Protein AF-A0A2X2VKD3-F1 (afdb_monomer)

Radius of gyration: 15.48 Å; Cα contacts (8 Å, |Δi|>4): 45; chains: 1; bounding box: 20×33×45 Å

Mean predicted aligned error: 10.91 Å

Nearest PDB structures (foldseek):
  2hsg-assembly1_A  TM=8.005E-01  e=1.287E-01  Priestia megaterium
  1uxd-assembly1_A  TM=7.292E-01  e=1.213E-01  Escherichia coli K-12
  5vap-assembly1_A  TM=3.418E-01  e=2.643E+00  Ebola virus
  5dvw-assembly2_C  TM=3.048E-01  e=1.965E+00  Ebola virus - Mayinga, Zaire, 1976

Secondary structure (DSSP, 8-state):
-----------HHHHHHHHTS-HHHHHHHHTTTTTTTT--HHHHHHHHHHHHHTT----TTTTSSSSSS-----

pLDDT: mean 72.56, std 18.33, range [37.97, 91.5]

Organism: Citrobacter koseri (NCBI:txid545)

Foldseek 3Di:
DDPPPPPCDPDLCNLCVVLVHDSVCLVCLLVVVNVVVVHDPVSSVVSVVVCVVSVNDPPVPPVPPPPPDPPDDD

Sequence (74 aa):
MTRVEKTKKTTIYDLAELTGVSASAVSAILNGNWKKRRISAKLAEKVTRIAEEQGYAVNRQASLLRSKNRMSSG

InterPro domains:
  IPR000843 LacI-type HTH domain [PF00356] (11-59)
  IPR000843 LacI-type HTH domain [PS50932] (10-67)
  IPR000843 LacI-type HTH domain [SM00354] (9-73)
  IPR000843 LacI-type HTH domain [cd01392] (13-67)
  IPR010982 Lambda repressor-like, DNA-binding domain superfamily [G3DSA:1.10.260.40] (1-69)
  IPR010982 Lambda repressor-like, DNA-binding domain superfamily [SSF47413] (11-67)

Structure (mmCIF, N/CA/C/O backbone):
data_AF-A0A2X2VKD3-F1
#
_entry.id   AF-A0A2X2VKD3-F1
#
loop_
_atom_site.group_PDB
_atom_site.id
_atom_site.type_symbol
_atom_site.label_atom_id
_atom_site.label_alt_id
_atom_site.label_comp_id
_atom_site.label_asym_id
_atom_site.label_entity_id
_atom_site.label_seq_id
_atom_site.pdbx_PDB_ins_code
_atom_site.Cartn_x
_atom_site.Cartn_y
_atom_site.Cartn_z
_atom_site.occupancy
_atom_site.B_iso_or_equiv
_atom_site.auth_seq_id
_atom_site.auth_comp_id
_atom_site.auth_asym_id
_atom_site.auth_atom_id
_atom_site.pdbx_PDB_model_num
ATOM 1 N N . MET A 1 1 ? -6.809 -1.801 31.993 1.00 39.69 1 MET A N 1
ATOM 2 C CA . MET A 1 1 ? -6.682 -2.301 30.605 1.00 39.69 1 MET A CA 1
ATOM 3 C C . MET A 1 1 ? -6.764 -1.110 29.656 1.00 39.69 1 MET A C 1
ATOM 5 O O . MET A 1 1 ? -7.854 -0.691 29.292 1.00 39.69 1 MET A O 1
ATOM 9 N N . THR A 1 2 ? -5.635 -0.475 29.345 1.00 37.97 2 THR A N 1
ATOM 10 C CA . THR A 1 2 ? -5.584 0.732 28.506 1.00 37.97 2 THR A CA 1
ATOM 11 C C . THR A 1 2 ? -5.739 0.349 27.036 1.00 37.97 2 THR A C 1
ATOM 13 O O . THR A 1 2 ? -4.832 -0.205 26.416 1.00 37.97 2 THR A O 1
ATOM 16 N N . ARG A 1 3 ? -6.916 0.628 26.468 1.00 47.88 3 ARG A N 1
ATOM 17 C CA . ARG A 1 3 ? -7.140 0.589 25.020 1.00 47.88 3 ARG A CA 1
ATOM 18 C C . ARG A 1 3 ? -6.288 1.706 24.425 1.00 47.88 3 ARG A C 1
ATOM 20 O O . ARG A 1 3 ? -6.647 2.873 24.505 1.00 47.88 3 ARG A O 1
ATOM 27 N N . VAL A 1 4 ? -5.121 1.350 23.893 1.00 51.28 4 VAL A N 1
ATOM 28 C CA . VAL A 1 4 ? -4.335 2.256 23.057 1.00 51.28 4 VAL A CA 1
ATOM 29 C C . VAL A 1 4 ? -5.234 2.621 21.886 1.00 51.28 4 VAL A C 1
ATOM 31 O O . VAL A 1 4 ? -5.480 1.789 21.008 1.00 51.28 4 VAL A O 1
ATOM 34 N N . GLU A 1 5 ? -5.764 3.841 21.913 1.00 48.62 5 GLU A N 1
ATOM 35 C CA . GLU A 1 5 ? -6.440 4.469 20.790 1.00 48.62 5 GLU A CA 1
ATOM 36 C C . GLU A 1 5 ? -5.427 4.567 19.656 1.00 48.62 5 GLU A C 1
ATOM 38 O O . GLU A 1 5 ? -4.624 5.495 19.530 1.00 48.62 5 GLU A O 1
ATOM 43 N N . LYS A 1 6 ? -5.392 3.495 18.868 1.00 47.09 6 LYS A N 1
ATOM 44 C CA . LYS A 1 6 ? -4.592 3.396 17.668 1.00 47.09 6 LYS A CA 1
ATOM 45 C C . LYS A 1 6 ? -5.238 4.394 16.722 1.00 47.09 6 LYS A C 1
ATOM 47 O O . LYS A 1 6 ? -6.236 4.086 16.084 1.00 47.09 6 LYS A O 1
ATOM 52 N N . THR A 1 7 ? -4.698 5.608 16.678 1.00 48.38 7 THR A N 1
ATOM 53 C CA . THR A 1 7 ? -4.837 6.494 15.523 1.00 48.38 7 THR A CA 1
ATOM 54 C C . THR A 1 7 ? -4.375 5.656 14.335 1.00 48.38 7 THR A C 1
ATOM 56 O O . THR A 1 7 ? -3.174 5.475 14.129 1.00 48.38 7 THR A O 1
ATOM 59 N N . LYS A 1 8 ? -5.323 4.967 13.682 1.00 52.75 8 LYS A N 1
ATOM 60 C CA . LYS A 1 8 ? -5.059 3.925 12.687 1.00 52.75 8 LYS A CA 1
ATOM 61 C C . LYS A 1 8 ? -4.530 4.614 11.444 1.00 52.75 8 LYS A C 1
ATOM 63 O O . LYS A 1 8 ? -5.244 4.877 10.491 1.00 52.75 8 LYS A O 1
ATOM 68 N N . LYS A 1 9 ? -3.254 4.965 11.490 1.00 58.53 9 LYS A N 1
ATOM 69 C CA . LYS A 1 9 ? -2.484 5.245 10.299 1.00 58.53 9 LYS A CA 1
ATOM 70 C C . LYS A 1 9 ? -2.489 3.954 9.512 1.00 58.53 9 LYS A C 1
ATOM 72 O O . LYS A 1 9 ? -1.958 2.963 10.013 1.00 58.53 9 LYS A O 1
ATOM 77 N N . THR A 1 10 ? -3.089 3.965 8.333 1.00 63.00 10 THR A N 1
ATOM 78 C CA . THR A 1 10 ? -2.939 2.883 7.367 1.00 63.00 10 THR A CA 1
ATOM 79 C C . THR A 1 10 ? -1.44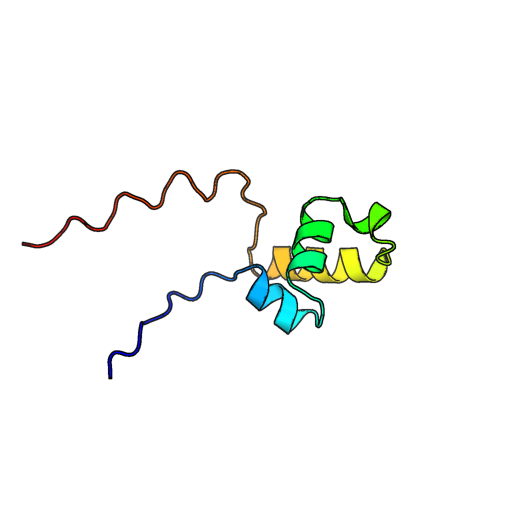6 2.593 7.247 1.00 63.00 10 THR A C 1
ATOM 81 O O . THR A 1 10 ? -0.646 3.468 6.907 1.00 63.00 10 THR A O 1
ATOM 84 N N . THR A 1 11 ? -1.041 1.398 7.667 1.00 78.19 11 THR A N 1
ATOM 85 C CA . THR A 1 11 ? 0.352 0.948 7.584 1.00 78.19 11 THR A CA 1
ATOM 86 C C . THR A 1 11 ? 0.478 -0.059 6.450 1.00 78.19 11 THR A C 1
ATOM 88 O O . THR A 1 11 ? -0.520 -0.588 5.971 1.00 78.19 11 THR A O 1
ATOM 91 N N . ILE A 1 12 ? 1.708 -0.396 6.056 1.00 80.75 12 ILE A N 1
ATOM 92 C CA . ILE A 1 12 ? 1.948 -1.485 5.093 1.00 80.75 12 ILE A CA 1
ATOM 93 C C . ILE A 1 12 ? 1.311 -2.818 5.511 1.00 80.75 12 ILE A C 1
ATOM 95 O O . ILE A 1 12 ? 1.034 -3.642 4.649 1.00 80.75 12 ILE A O 1
ATOM 99 N N . TYR A 1 13 ? 1.106 -3.036 6.816 1.00 82.56 13 TYR A N 1
ATOM 100 C CA . TYR A 1 13 ? 0.469 -4.23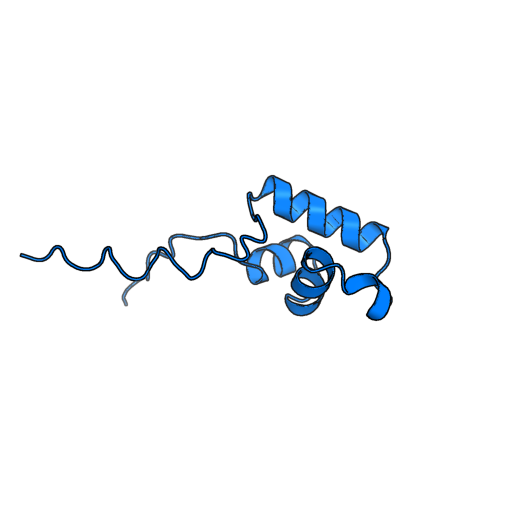9 7.348 1.00 82.56 13 TYR A CA 1
ATOM 101 C C . TYR A 1 13 ? -1.033 -4.243 7.067 1.00 82.56 13 TYR A C 1
ATOM 103 O O . TYR A 1 13 ? -1.567 -5.260 6.655 1.00 82.56 13 TYR A O 1
ATOM 111 N N . ASP A 1 14 ? -1.678 -3.085 7.190 1.00 83.56 14 ASP A N 1
ATOM 112 C CA . ASP A 1 14 ? -3.099 -2.919 6.883 1.00 83.56 14 ASP A CA 1
ATOM 113 C C . ASP A 1 14 ? -3.359 -3.156 5.384 1.00 83.56 14 ASP A C 1
ATOM 115 O O . ASP A 1 14 ? -4.191 -3.973 5.003 1.00 83.56 14 ASP A O 1
ATOM 119 N N . LEU A 1 15 ? -2.519 -2.572 4.520 1.00 85.56 15 LEU A N 1
ATOM 120 C CA . LEU A 1 15 ? -2.548 -2.843 3.078 1.00 85.56 15 LEU A CA 1
ATOM 121 C C . LEU A 1 15 ? -2.308 -4.319 2.746 1.00 85.56 15 LEU A C 1
ATOM 123 O O . LEU A 1 15 ? -2.905 -4.847 1.811 1.00 85.56 15 LEU A O 1
ATOM 127 N N . ALA A 1 16 ? -1.422 -4.985 3.486 1.00 88.44 16 ALA A N 1
ATOM 128 C CA . ALA A 1 16 ? -1.137 -6.405 3.326 1.00 88.44 16 ALA A CA 1
ATOM 129 C C . ALA A 1 16 ? -2.365 -7.268 3.643 1.00 88.44 16 ALA A C 1
ATOM 131 O O . ALA A 1 16 ? -2.738 -8.120 2.834 1.00 88.44 16 ALA A O 1
ATOM 132 N N . GLU A 1 17 ? -3.045 -6.988 4.754 1.00 88.12 17 GLU A N 1
ATOM 133 C CA . GLU A 1 17 ? -4.292 -7.660 5.127 1.00 88.12 17 GLU A CA 1
ATOM 134 C C . GLU A 1 17 ? -5.408 -7.403 4.100 1.00 88.12 17 GLU A C 1
ATOM 136 O O . GLU A 1 17 ? -6.057 -8.349 3.654 1.00 88.12 17 GLU A O 1
ATOM 141 N N . LEU A 1 18 ? -5.572 -6.159 3.634 1.00 85.94 18 LEU A N 1
ATOM 142 C CA . LEU A 1 18 ? -6.583 -5.786 2.631 1.00 85.94 18 LEU A CA 1
ATOM 143 C C . LEU A 1 18 ? -6.351 -6.437 1.260 1.00 85.94 18 LEU A C 1
ATOM 145 O O . LEU A 1 18 ? -7.288 -6.793 0.543 1.00 85.94 18 LEU A O 1
ATOM 149 N N . THR A 1 19 ? -5.091 -6.564 0.855 1.00 85.94 19 THR A N 1
ATOM 150 C CA . THR A 1 19 ? -4.725 -7.090 -0.468 1.00 85.94 19 THR A CA 1
ATOM 151 C C . THR A 1 19 ? -4.545 -8.606 -0.475 1.00 85.94 19 THR A C 1
ATOM 153 O O . THR A 1 19 ? -4.578 -9.201 -1.558 1.00 85.94 19 THR A O 1
ATOM 156 N N . GLY A 1 20 ? -4.397 -9.220 0.704 1.00 87.12 20 GLY A N 1
ATOM 157 C CA . GLY A 1 2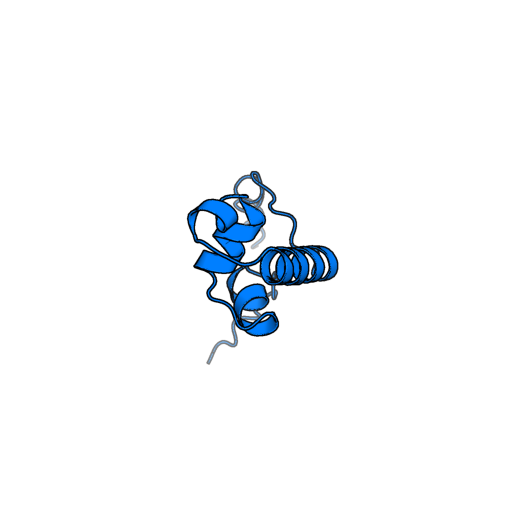0 ? -4.092 -10.639 0.882 1.00 87.12 20 GLY A CA 1
ATOM 158 C C . GLY A 1 20 ? -2.631 -10.985 0.581 1.00 87.12 20 GLY A C 1
ATOM 159 O O . GLY A 1 20 ? -2.329 -12.127 0.240 1.00 87.12 20 GLY A O 1
ATOM 160 N N . VAL A 1 21 ? -1.722 -10.008 0.647 1.00 87.94 21 VAL A N 1
ATOM 161 C CA . VAL A 1 21 ? -0.284 -10.215 0.410 1.00 87.94 21 VAL A CA 1
ATOM 162 C C . VAL A 1 21 ? 0.522 -9.901 1.660 1.00 87.94 21 VAL A C 1
ATOM 164 O O . VAL A 1 21 ? 0.055 -9.218 2.555 1.00 87.94 21 VAL A O 1
ATOM 167 N N . SER A 1 22 ? 1.769 -10.359 1.744 1.00 89.12 22 SER A N 1
ATOM 168 C CA . SER A 1 22 ? 2.620 -10.016 2.888 1.00 89.12 22 SER A CA 1
ATOM 169 C C . SER A 1 22 ? 3.059 -8.547 2.853 1.00 89.12 22 SER A C 1
ATOM 171 O O . SER A 1 22 ? 3.314 -7.993 1.782 1.00 89.12 22 SER A O 1
ATOM 173 N N . ALA A 1 23 ? 3.288 -7.937 4.020 1.00 86.56 23 ALA A N 1
ATOM 174 C CA . ALA A 1 23 ? 3.811 -6.568 4.132 1.00 86.56 23 ALA A CA 1
ATOM 175 C C . ALA A 1 23 ? 5.114 -6.353 3.335 1.00 86.56 23 ALA A C 1
ATOM 177 O O . ALA A 1 23 ? 5.333 -5.294 2.747 1.00 86.56 23 ALA A O 1
ATOM 178 N N . SER A 1 24 ? 5.964 -7.380 3.236 1.00 87.19 24 SER A N 1
ATOM 179 C CA . SER A 1 24 ? 7.171 -7.354 2.401 1.00 87.19 24 SER A CA 1
ATOM 180 C C . SER A 1 24 ? 6.868 -7.295 0.901 1.00 87.19 24 SER A C 1
ATOM 182 O O . SER A 1 24 ? 7.628 -6.678 0.157 1.00 87.19 24 SER A O 1
ATOM 184 N N . ALA A 1 25 ? 5.777 -7.918 0.446 1.00 88.50 25 ALA A N 1
ATOM 185 C CA . ALA A 1 25 ? 5.322 -7.836 -0.938 1.00 88.50 25 ALA A CA 1
ATOM 186 C C . ALA A 1 25 ? 4.748 -6.448 -1.231 1.00 88.50 25 ALA A C 1
ATOM 188 O O . ALA A 1 25 ? 5.152 -5.847 -2.221 1.00 88.50 25 ALA A O 1
ATOM 189 N N . VAL A 1 26 ? 3.919 -5.899 -0.333 1.00 89.31 26 VAL A N 1
ATOM 190 C CA . VAL A 1 26 ? 3.439 -4.507 -0.423 1.00 89.31 26 VAL A CA 1
ATOM 191 C C . VAL A 1 26 ? 4.618 -3.541 -0.508 1.00 89.31 26 VAL A C 1
ATOM 193 O O . VAL A 1 26 ? 4.708 -2.753 -1.443 1.00 89.31 26 VAL A O 1
ATOM 196 N N . SER A 1 27 ? 5.591 -3.668 0.396 1.00 86.50 27 SER A N 1
ATOM 197 C CA . SER A 1 27 ? 6.810 -2.858 0.374 1.00 86.50 27 SER A CA 1
ATOM 198 C C . SER A 1 27 ? 7.600 -3.024 -0.927 1.00 86.50 27 SER A C 1
ATOM 200 O O . SER A 1 27 ? 8.048 -2.036 -1.499 1.00 86.50 27 SER A O 1
ATOM 202 N N . ALA A 1 28 ? 7.755 -4.245 -1.447 1.00 89.50 28 ALA A N 1
ATOM 203 C CA . ALA A 1 28 ? 8.446 -4.472 -2.716 1.00 89.50 28 ALA A CA 1
ATOM 204 C C . ALA A 1 28 ? 7.688 -3.876 -3.913 1.00 89.50 28 ALA A C 1
ATOM 206 O O . ALA A 1 28 ? 8.327 -3.359 -4.828 1.00 89.50 28 ALA A O 1
ATOM 207 N N . ILE A 1 29 ? 6.356 -3.930 -3.909 1.00 89.31 29 ILE A N 1
ATOM 208 C CA . ILE A 1 29 ? 5.491 -3.334 -4.933 1.00 89.31 29 ILE A CA 1
ATOM 209 C C . ILE A 1 29 ? 5.639 -1.822 -4.931 1.00 89.31 29 ILE A C 1
ATOM 211 O O . ILE A 1 29 ? 6.027 -1.241 -5.945 1.00 89.31 29 ILE A O 1
ATOM 215 N N . LEU A 1 30 ? 5.445 -1.211 -3.771 1.00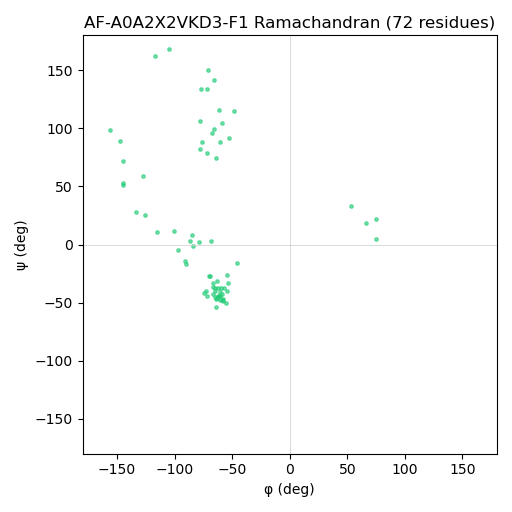 84.12 30 LEU A N 1
ATOM 216 C CA . LEU A 1 30 ? 5.497 0.232 -3.625 1.00 84.12 30 LEU A CA 1
ATOM 217 C C . LEU A 1 30 ? 6.920 0.801 -3.807 1.00 84.12 30 LEU A C 1
ATOM 219 O O . LEU A 1 30 ? 7.077 1.924 -4.270 1.00 84.12 30 LEU A O 1
ATOM 223 N N . ASN A 1 31 ? 7.969 0.015 -3.526 1.00 85.31 31 ASN A 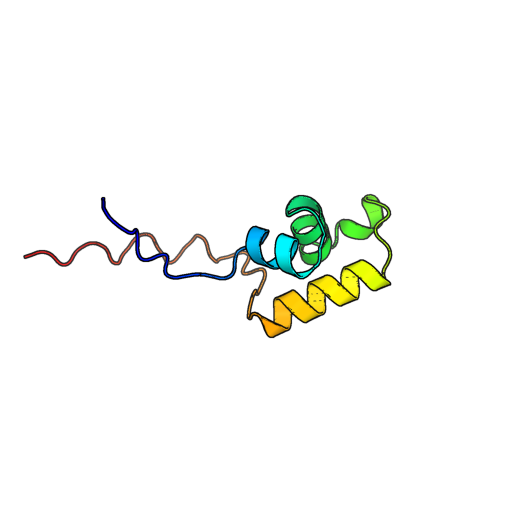N 1
ATOM 224 C CA . ASN A 1 31 ? 9.365 0.366 -3.834 1.00 85.31 31 ASN A CA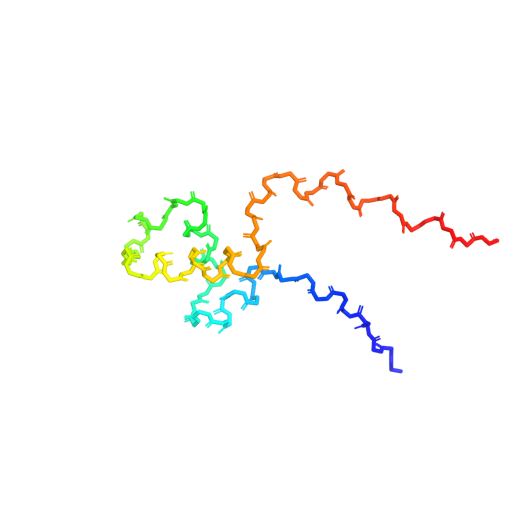 1
ATOM 225 C C . ASN A 1 31 ? 9.794 0.024 -5.277 1.00 85.31 31 ASN A C 1
ATOM 227 O O . ASN A 1 31 ? 10.957 0.227 -5.627 1.00 85.31 31 ASN A O 1
ATOM 231 N N . GLY A 1 32 ? 8.925 -0.557 -6.112 1.00 86.50 32 GLY A N 1
ATOM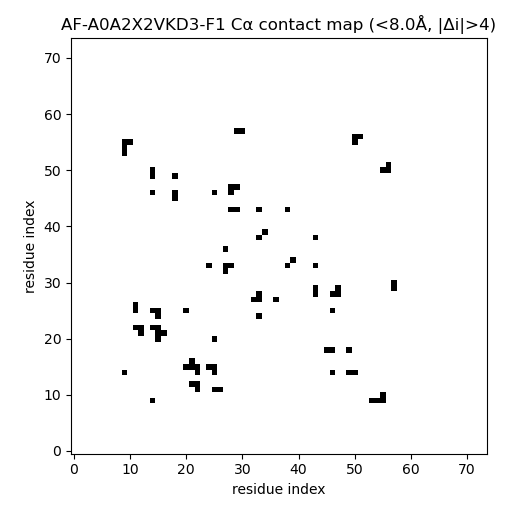 232 C CA . GLY A 1 32 ? 9.264 -0.941 -7.492 1.00 86.50 32 GLY A CA 1
ATOM 233 C C . GLY A 1 32 ? 10.146 -2.195 -7.633 1.00 86.50 32 GLY A C 1
ATOM 234 O O . GLY A 1 32 ? 10.521 -2.576 -8.741 1.00 86.50 32 GLY A O 1
ATOM 235 N N . ASN A 1 33 ? 10.456 -2.886 -6.534 1.00 87.56 33 ASN A N 1
ATOM 236 C CA . ASN A 1 33 ? 11.269 -4.109 -6.506 1.00 87.56 33 ASN A CA 1
ATOM 237 C C . ASN A 1 33 ? 10.451 -5.401 -6.745 1.00 87.56 33 ASN A C 1
ATOM 239 O O . ASN A 1 33 ? 10.966 -6.519 -6.701 1.00 87.56 33 ASN A O 1
ATOM 243 N N . TRP A 1 34 ? 9.154 -5.275 -7.007 1.00 89.88 34 TRP A N 1
ATOM 244 C CA . TRP A 1 34 ? 8.243 -6.398 -7.225 1.00 89.88 34 TRP A CA 1
ATOM 245 C C . TRP A 1 34 ? 8.583 -7.245 -8.456 1.00 89.88 34 TRP A C 1
ATOM 247 O O . TRP A 1 34 ? 8.418 -8.465 -8.415 1.00 89.88 34 TRP A O 1
ATOM 257 N N . LYS A 1 35 ? 9.156 -6.636 -9.505 1.00 87.19 35 LYS A N 1
ATOM 258 C CA . LYS A 1 35 ? 9.623 -7.354 -10.705 1.00 87.19 35 LYS A CA 1
ATOM 259 C C . LYS A 1 35 ? 10.703 -8.387 -10.372 1.00 87.19 35 LYS A C 1
ATOM 261 O O . LYS A 1 35 ? 10.648 -9.511 -10.860 1.00 87.19 35 LYS A O 1
ATOM 266 N N . LYS A 1 36 ? 11.645 -8.047 -9.480 1.00 88.00 36 LYS A N 1
ATOM 267 C CA . LYS A 1 36 ? 12.703 -8.978 -9.041 1.00 88.00 36 LYS A CA 1
ATOM 268 C C . LYS A 1 36 ? 12.152 -10.110 -8.174 1.00 88.00 36 LYS A C 1
ATOM 270 O O . LYS A 1 36 ? 12.708 -11.200 -8.164 1.00 88.00 36 LYS A O 1
ATOM 275 N N . ARG A 1 37 ? 11.035 -9.870 -7.480 1.00 83.50 37 ARG A N 1
ATOM 276 C CA . ARG A 1 37 ? 10.333 -10.871 -6.664 1.00 83.50 37 ARG A CA 1
ATOM 277 C C . ARG A 1 37 ? 9.354 -11.745 -7.454 1.00 83.50 37 ARG A C 1
ATOM 279 O O . ARG A 1 37 ? 8.605 -12.492 -6.836 1.00 83.50 37 ARG A O 1
ATOM 286 N N . ARG A 1 38 ? 9.343 -11.654 -8.793 1.00 87.00 38 ARG A N 1
ATOM 287 C CA . ARG A 1 38 ? 8.400 -12.371 -9.674 1.00 87.00 38 ARG A CA 1
ATOM 288 C C . ARG A 1 38 ? 6.930 -12.161 -9.294 1.00 87.00 38 ARG A C 1
ATOM 290 O O . ARG A 1 38 ? 6.095 -13.043 -9.465 1.00 87.00 38 ARG A O 1
ATOM 297 N N . ILE A 1 39 ? 6.611 -10.978 -8.781 1.00 88.12 39 ILE A N 1
ATOM 298 C CA . ILE A 1 39 ? 5.234 -10.592 -8.492 1.00 88.12 39 ILE A CA 1
ATOM 299 C C . ILE A 1 39 ? 4.559 -10.214 -9.812 1.00 88.12 39 ILE A C 1
ATOM 301 O O . ILE A 1 39 ? 5.128 -9.482 -10.621 1.00 88.12 39 ILE A O 1
ATOM 305 N N . SER A 1 40 ? 3.343 -10.714 -10.028 1.00 90.75 40 SER A N 1
ATOM 306 C CA . SER A 1 40 ? 2.571 -10.396 -11.228 1.00 90.75 40 SER A CA 1
ATOM 307 C C . SER A 1 40 ? 2.184 -8.917 -11.257 1.00 90.75 40 SER A C 1
ATOM 309 O O . SER A 1 40 ? 1.800 -8.354 -10.229 1.00 90.75 40 SER A O 1
ATOM 311 N N . ALA A 1 41 ? 2.229 -8.303 -12.443 1.00 90.44 41 ALA A N 1
ATOM 312 C CA . ALA A 1 41 ? 1.846 -6.904 -12.639 1.00 90.44 41 ALA A CA 1
ATOM 31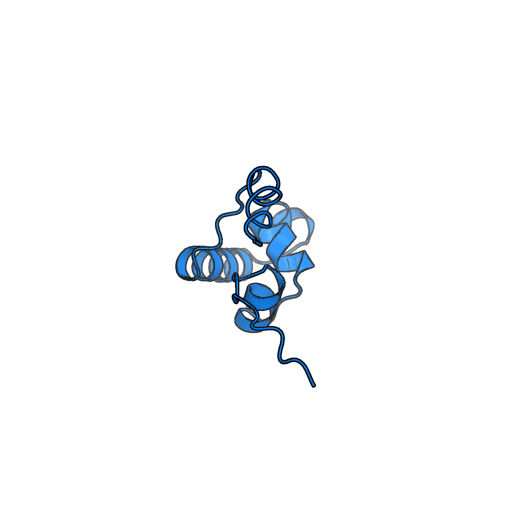3 C C . ALA A 1 41 ? 0.431 -6.626 -12.110 1.00 90.44 41 ALA A C 1
ATOM 315 O O . ALA A 1 41 ? 0.233 -5.663 -11.382 1.00 90.44 41 ALA A O 1
ATOM 316 N N . LYS A 1 42 ? -0.505 -7.560 -12.323 1.00 91.19 42 LYS A N 1
ATOM 317 C CA . LYS A 1 42 ? -1.880 -7.474 -11.812 1.00 91.19 42 LYS A CA 1
ATOM 318 C C . LYS A 1 42 ? -1.948 -7.316 -10.287 1.00 91.19 42 LYS A C 1
ATOM 320 O O . LYS A 1 42 ? -2.802 -6.599 -9.774 1.00 91.19 42 LYS A O 1
ATOM 325 N N . LEU A 1 43 ? -1.056 -7.989 -9.552 1.00 89.94 43 LEU A N 1
ATOM 326 C CA . LEU A 1 43 ? -0.984 -7.875 -8.094 1.00 89.94 43 LEU A CA 1
ATOM 327 C C . LEU A 1 43 ? -0.352 -6.549 -7.678 1.00 89.94 43 LEU A C 1
ATOM 329 O O . LEU A 1 43 ? -0.842 -5.904 -6.756 1.00 89.94 43 LEU A O 1
ATOM 333 N N . ALA A 1 44 ? 0.709 -6.143 -8.379 1.00 90.38 44 ALA A N 1
ATOM 334 C CA . ALA A 1 44 ? 1.354 -4.859 -8.159 1.00 90.38 44 ALA A CA 1
ATOM 335 C C . ALA A 1 44 ? 0.364 -3.702 -8.361 1.00 90.38 44 ALA A C 1
ATOM 337 O O . ALA A 1 44 ? 0.221 -2.867 -7.477 1.00 90.38 44 ALA A O 1
ATOM 338 N N . GLU A 1 45 ? -0.395 -3.712 -9.455 1.00 91.50 45 GLU A N 1
ATOM 339 C CA . GLU A 1 45 ? -1.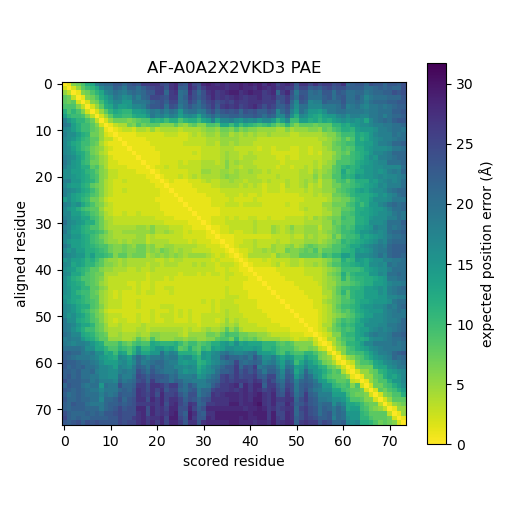433 -2.720 -9.740 1.00 91.50 45 GLU A CA 1
ATOM 340 C C . GLU A 1 45 ? -2.546 -2.719 -8.689 1.00 91.50 45 GLU A C 1
ATOM 342 O O . GLU A 1 45 ? -2.937 -1.650 -8.224 1.00 91.50 45 GLU A O 1
ATOM 347 N N . LYS A 1 46 ? -3.030 -3.897 -8.263 1.00 91.31 46 LYS A N 1
ATOM 348 C CA . LYS A 1 46 ? -4.045 -3.997 -7.201 1.00 91.31 46 LYS A CA 1
ATOM 349 C C . LYS A 1 46 ? -3.557 -3.350 -5.902 1.00 91.31 46 LYS A C 1
ATOM 351 O O . LYS A 1 46 ? -4.285 -2.573 -5.293 1.00 91.31 46 LYS A O 1
ATOM 356 N N . VAL A 1 47 ? -2.338 -3.678 -5.478 1.00 89.31 47 VAL A N 1
ATOM 357 C CA . VAL A 1 47 ? -1.749 -3.156 -4.238 1.00 89.31 47 VAL A CA 1
ATOM 358 C C . VAL A 1 47 ? -1.489 -1.656 -4.341 1.00 89.31 47 VAL A C 1
ATOM 360 O O . VAL A 1 47 ? -1.802 -0.939 -3.398 1.00 89.31 47 VAL A O 1
ATOM 363 N N . THR A 1 48 ? -0.965 -1.177 -5.472 1.00 88.00 48 THR A N 1
ATOM 364 C CA . THR A 1 48 ? -0.750 0.255 -5.714 1.00 88.00 48 THR A CA 1
ATOM 365 C C . THR A 1 48 ? -2.065 1.025 -5.653 1.00 88.00 48 THR A C 1
ATOM 367 O O . THR A 1 48 ? -2.152 1.983 -4.895 1.00 88.00 48 THR A O 1
ATOM 370 N N . ARG A 1 49 ? -3.119 0.548 -6.330 1.00 89.12 49 ARG A N 1
ATOM 371 C CA . ARG A 1 49 ? -4.448 1.178 -6.284 1.00 89.12 49 ARG A CA 1
ATOM 372 C C . ARG A 1 49 ? -5.013 1.263 -4.870 1.00 89.12 49 ARG A C 1
ATOM 374 O O . ARG A 1 49 ? -5.484 2.319 -4.471 1.00 89.12 49 ARG A O 1
ATOM 381 N N . ILE A 1 50 ? -4.950 0.169 -4.106 1.00 87.62 50 ILE A N 1
ATOM 382 C CA . ILE A 1 50 ? -5.431 0.159 -2.715 1.00 87.62 50 ILE A CA 1
ATOM 383 C C . ILE A 1 50 ? -4.574 1.089 -1.850 1.00 87.62 50 ILE A C 1
ATOM 385 O O . ILE A 1 50 ? -5.111 1.811 -1.019 1.00 87.62 50 ILE A O 1
ATOM 389 N N . ALA A 1 51 ? -3.255 1.125 -2.048 1.00 84.25 51 ALA A N 1
ATOM 390 C CA . ALA A 1 51 ? -2.388 2.055 -1.333 1.00 84.25 51 ALA A CA 1
ATOM 391 C C . ALA A 1 51 ? -2.757 3.519 -1.619 1.00 84.25 51 ALA A C 1
ATOM 393 O O . ALA A 1 51 ? -2.858 4.304 -0.680 1.00 84.25 51 ALA A O 1
ATOM 394 N N . GLU A 1 52 ? -3.014 3.874 -2.878 1.00 84.19 52 GLU A N 1
ATOM 395 C CA . GLU A 1 52 ? -3.477 5.210 -3.271 1.00 84.19 52 GLU A CA 1
ATOM 396 C C . GLU A 1 52 ? -4.849 5.546 -2.669 1.00 84.19 52 GLU A C 1
ATOM 398 O O . GLU A 1 52 ? -5.011 6.613 -2.079 1.00 84.19 52 GLU A O 1
ATOM 403 N N . GLU A 1 53 ? -5.808 4.620 -2.740 1.00 84.75 53 GLU A N 1
ATOM 404 C CA . GLU A 1 53 ? -7.159 4.783 -2.184 1.00 84.75 53 GLU A CA 1
ATOM 405 C C . GLU A 1 53 ? -7.149 4.960 -0.660 1.00 84.75 53 GLU A C 1
ATOM 407 O O . GLU A 1 53 ? -7.884 5.779 -0.113 1.00 84.75 53 GLU A O 1
ATOM 412 N N . GLN A 1 54 ? -6.263 4.247 0.035 1.00 77.62 54 GLN A N 1
ATOM 413 C CA . GLN A 1 54 ? -6.067 4.394 1.477 1.00 77.62 54 GLN A CA 1
ATOM 414 C C . GLN A 1 54 ? -5.211 5.618 1.854 1.00 77.62 54 GLN A C 1
ATOM 416 O O . GLN A 1 54 ? -4.901 5.815 3.033 1.00 77.62 54 GLN A O 1
ATOM 421 N N . GLY A 1 55 ? -4.772 6.426 0.882 1.00 72.25 55 GLY A N 1
ATOM 422 C CA . GLY A 1 55 ? -3.892 7.573 1.116 1.00 72.25 55 GLY A CA 1
ATOM 423 C C . GLY A 1 55 ? -2.494 7.182 1.612 1.00 72.25 55 GLY A C 1
ATOM 424 O O . GLY A 1 55 ? -1.771 8.008 2.180 1.00 72.25 55 GLY A O 1
ATOM 425 N N . TYR A 1 56 ? -2.093 5.925 1.416 1.00 72.38 56 TYR A N 1
ATOM 426 C CA . TYR A 1 56 ? -0.752 5.440 1.704 1.00 72.38 56 TYR A CA 1
ATOM 427 C C . TYR A 1 56 ? 0.202 5.869 0.587 1.00 72.38 56 TYR A C 1
ATOM 429 O O . TYR A 1 56 ? 0.542 5.113 -0.323 1.00 72.38 56 TYR A O 1
ATOM 437 N N . ALA A 1 57 ? 0.682 7.105 0.672 1.00 60.41 57 ALA A N 1
ATOM 438 C CA . ALA A 1 57 ? 1.854 7.506 -0.086 1.00 60.41 57 ALA A CA 1
ATOM 439 C C . ALA A 1 57 ? 3.089 6.831 0.531 1.00 60.41 57 ALA A C 1
ATOM 441 O O . ALA A 1 57 ? 3.281 6.905 1.751 1.00 60.41 57 ALA A O 1
ATOM 442 N N . VAL A 1 58 ? 3.969 6.235 -0.292 1.00 59.44 58 VAL A N 1
ATOM 443 C CA . VAL A 1 58 ? 5.369 5.952 0.088 1.00 59.44 58 VAL A CA 1
ATOM 444 C C . VAL A 1 58 ? 6.044 7.289 0.312 1.00 59.44 58 VAL A C 1
ATOM 446 O O . VAL A 1 58 ? 6.793 7.819 -0.505 1.00 59.44 58 VAL A O 1
ATOM 449 N N . ASN A 1 59 ? 5.718 7.901 1.430 1.00 51.53 59 ASN A N 1
ATOM 450 C CA . ASN A 1 59 ? 6.330 9.117 1.849 1.00 51.53 59 ASN A CA 1
ATOM 451 C C . ASN A 1 59 ? 7.698 8.672 2.361 1.00 51.53 59 ASN A C 1
ATOM 453 O O . ASN A 1 59 ? 7.870 8.335 3.532 1.00 51.53 59 ASN A O 1
ATOM 457 N N . ARG A 1 60 ? 8.672 8.621 1.440 1.00 51.66 60 ARG A N 1
ATOM 458 C CA . ARG A 1 60 ? 10.110 8.442 1.705 1.00 51.66 60 ARG A CA 1
ATOM 459 C C . ARG A 1 60 ? 10.600 9.345 2.850 1.00 51.66 60 ARG A C 1
ATOM 461 O O . ARG A 1 60 ? 11.664 9.084 3.393 1.00 51.66 60 ARG A O 1
ATOM 468 N N . GLN A 1 61 ? 9.824 10.365 3.233 1.00 45.78 61 GLN A N 1
ATOM 469 C CA . GLN A 1 61 ? 10.100 11.319 4.302 1.00 45.78 61 GLN A CA 1
ATOM 470 C C . GLN A 1 61 ? 9.129 11.266 5.502 1.00 45.78 61 GLN A C 1
ATOM 472 O O . GLN A 1 61 ? 9.213 12.118 6.386 1.00 45.78 61 GLN A O 1
ATOM 477 N N . ALA A 1 62 ? 8.251 10.262 5.632 1.00 46.94 62 ALA A N 1
ATOM 478 C CA . ALA A 1 62 ? 7.336 10.152 6.784 1.00 46.94 62 ALA A CA 1
ATOM 479 C C . ALA A 1 62 ? 8.024 9.847 8.134 1.00 46.94 62 ALA A C 1
ATOM 481 O O . ALA A 1 62 ? 7.340 9.714 9.151 1.00 46.94 62 ALA A O 1
ATOM 482 N N . SER A 1 63 ? 9.359 9.773 8.171 1.00 47.28 63 SER A N 1
ATOM 483 C CA . SER A 1 63 ? 10.121 9.637 9.414 1.00 47.28 63 SER A CA 1
ATOM 484 C C . SER A 1 63 ? 10.549 10.973 10.041 1.00 47.28 63 SER A C 1
ATOM 486 O O . SER A 1 63 ? 10.930 10.968 11.208 1.00 47.28 63 SER A O 1
ATOM 488 N N . LEU A 1 64 ? 10.486 12.114 9.339 1.00 48.34 64 LEU A N 1
ATOM 489 C CA . LEU A 1 64 ? 11.113 13.355 9.834 1.00 48.34 64 LEU A CA 1
ATOM 490 C C . LEU A 1 64 ? 10.178 14.341 10.561 1.00 48.34 64 LEU A C 1
ATOM 492 O O . LEU A 1 64 ? 10.666 15.311 11.128 1.00 48.34 64 LEU A O 1
ATOM 496 N N . LEU A 1 65 ? 8.862 14.099 10.633 1.00 50.53 65 LEU A N 1
ATOM 497 C CA . LEU A 1 65 ? 7.916 15.059 11.243 1.00 50.53 65 LEU A CA 1
ATOM 498 C C . LEU A 1 65 ? 7.011 14.516 12.356 1.00 50.53 65 LEU A C 1
ATOM 500 O O . LEU A 1 65 ? 5.947 15.070 12.621 1.00 50.53 65 LEU A O 1
ATOM 504 N N . ARG A 1 66 ? 7.406 13.452 13.065 1.00 54.94 66 ARG A N 1
ATOM 505 C CA . ARG A 1 66 ? 6.592 12.953 14.193 1.00 54.94 66 ARG A CA 1
ATOM 506 C C . ARG A 1 66 ? 7.335 12.639 15.481 1.00 54.94 66 ARG A C 1
ATOM 508 O O . ARG A 1 66 ? 6.836 11.871 16.294 1.00 54.94 66 ARG A O 1
ATOM 515 N N . SER A 1 67 ? 8.455 13.317 15.713 1.00 46.66 67 SER A N 1
ATOM 516 C CA . SER A 1 67 ? 9.092 13.332 17.035 1.00 46.66 67 SER A CA 1
ATOM 517 C C . SER A 1 67 ? 8.804 14.594 17.863 1.00 46.66 67 SER A C 1
ATOM 519 O O . SER A 1 67 ? 9.457 14.794 18.881 1.00 46.66 67 SER A O 1
ATOM 521 N N . LYS A 1 68 ? 7.853 15.467 17.484 1.00 46.66 68 LYS A N 1
ATOM 522 C CA . LYS A 1 68 ? 7.670 16.739 18.211 1.00 46.66 68 LYS A CA 1
ATOM 523 C C . LYS A 1 68 ? 6.228 17.240 18.341 1.00 46.66 68 LYS A C 1
ATOM 525 O O . LYS A 1 68 ? 5.950 18.395 18.066 1.00 46.66 68 LYS A O 1
ATOM 530 N N . ASN A 1 69 ? 5.315 16.386 18.807 1.00 46.16 69 ASN A N 1
ATOM 531 C CA . ASN A 1 69 ? 4.123 16.883 19.512 1.00 46.16 69 ASN A CA 1
ATOM 532 C C . ASN A 1 69 ? 3.679 15.942 20.639 1.00 46.16 69 ASN A C 1
ATOM 534 O O . ASN A 1 69 ? 2.535 15.498 20.703 1.00 46.16 69 ASN A O 1
ATOM 538 N N . ARG A 1 70 ? 4.621 15.605 21.521 1.00 51.12 70 ARG A N 1
ATOM 539 C CA . ARG A 1 70 ? 4.309 15.100 22.860 1.00 51.12 70 ARG A CA 1
ATOM 540 C C . ARG A 1 70 ? 5.072 15.944 23.877 1.00 51.12 70 ARG A C 1
ATOM 542 O O . ARG A 1 70 ? 5.938 15.450 24.576 1.00 51.12 70 ARG A O 1
ATOM 549 N N . MET A 1 71 ? 4.800 17.246 23.864 1.00 49.72 71 MET A N 1
ATOM 550 C CA . MET A 1 71 ? 5.202 18.164 24.926 1.00 49.72 71 MET A CA 1
ATOM 551 C C . MET A 1 71 ? 4.099 19.214 25.073 1.00 49.72 71 MET A C 1
ATOM 553 O O . MET A 1 71 ? 4.211 20.343 24.617 1.00 49.72 71 MET A O 1
ATOM 557 N N . SER A 1 72 ? 2.969 18.784 25.622 1.00 50.09 72 SER A N 1
ATOM 558 C CA . SER A 1 72 ? 2.004 19.680 26.250 1.00 50.09 72 SER A CA 1
ATOM 559 C C . SER A 1 72 ? 1.368 18.903 27.394 1.00 50.09 72 SER A C 1
ATOM 561 O O . SER A 1 72 ? 0.453 18.099 27.233 1.00 50.09 72 SER A O 1
ATOM 563 N N . SER A 1 73 ? 2.024 19.023 28.533 1.00 50.56 73 SER A N 1
ATOM 564 C CA . SER A 1 73 ? 1.574 18.725 29.890 1.00 50.56 73 SER A CA 1
ATOM 565 C C . SER A 1 73 ? 2.516 19.631 30.683 1.00 50.56 73 SER A C 1
ATOM 567 O O . SER A 1 73 ? 3.724 19.430 30.606 1.00 50.56 73 SER A O 1
ATOM 569 N N . GLY A 1 74 ? 2.086 20.814 31.103 1.00 43.91 74 GLY A N 1
ATOM 570 C CA . GLY A 1 74 ? 1.078 21.015 32.136 1.00 43.91 74 GLY A CA 1
ATOM 571 C C . GLY A 1 74 ? 1.841 21.548 33.336 1.00 43.91 74 GLY A C 1
ATOM 572 O O . GLY A 1 74 ? 2.805 20.854 33.722 1.00 43.91 74 GLY A O 1
#

Solvent-accessible surface area (backbone atoms only — not comparable to full-atom values): 4838 Å² total; per-residue (Å²): 136,86,79,76,80,68,79,76,66,77,42,58,59,53,54,11,66,76,67,73,44,52,41,69,53,46,50,25,37,78,68,66,49,24,69,83,68,71,52,54,66,73,57,40,52,52,48,50,52,52,30,57,74,66,65,47,66,90,54,90,62,73,80,78,81,74,89,79,85,89,84,86,79,133